Protein AF-A0A7C2WKH1-F1 (afdb_monomer_lite)

Secondary structure (DSSP, 8-state):
---------------------------------------------PPPEEEEEEEPB-SSSTTHHHHHHHHHHHHHHHHTT--TTEEEEEEEEE--SGGGHHHHHHHHT-SEEEEEEE-SS-EEEEEEETT---TTS--SBHHHHHHTT--TTHHHHHHHHHH--GGGGTEEEEEE--B-

Radius of gyration: 34.49 Å; chains: 1; bounding box: 71×35×109 Å

Foldseek 3Di:
DDDDDDDDDDDDDDDDDDDDDDDDDDDPPPPPPPDPPVPVPPPPPQAQAEEEEEDAADPDDPCVQLSVVVLVVLVVLLVVVVDPRYHYHYHDDADPDPVCQQVSCVVVVHQKYWHWYDDPVFIEIEIFGHPQADPVGQGQEPVSCVVVSHGPCVVVSLVSVVVDDSVVSRHPYYDHSHDD

pLDDT: mean 72.89, std 18.84, range [37.28, 93.5]

Structure (mmCIF, N/CA/C/O backbone):
data_AF-A0A7C2WKH1-F1
#
_entry.id   AF-A0A7C2WKH1-F1
#
loop_
_atom_site.group_PDB
_atom_site.id
_atom_site.type_symbol
_atom_site.label_atom_id
_atom_site.label_alt_id
_atom_site.label_comp_id
_atom_site.label_asym_id
_atom_site.label_entity_id
_atom_site.label_seq_id
_atom_site.pdbx_PDB_ins_code
_atom_site.Cartn_x
_atom_site.Cartn_y
_atom_site.Cartn_z
_atom_site.occupancy
_atom_site.B_iso_or_equiv
_atom_site.auth_seq_id
_atom_site.auth_comp_id
_atom_site.auth_asym_id
_atom_site.auth_atom_id
_atom_site.pdbx_PDB_model_num
ATOM 1 N N . MET A 1 1 ? 1.084 22.272 89.811 1.00 37.31 1 MET A N 1
ATOM 2 C CA . MET A 1 1 ? 0.636 22.320 88.398 1.00 37.31 1 MET A CA 1
ATOM 3 C C . MET A 1 1 ? -0.030 20.979 88.106 1.00 37.31 1 MET A C 1
ATOM 5 O O . MET A 1 1 ? 0.621 19.984 88.355 1.00 37.31 1 MET A O 1
ATOM 9 N N . ALA A 1 2 ? -1.292 20.826 87.709 1.00 38.22 2 ALA A N 1
ATOM 10 C CA . ALA A 1 2 ? -2.276 21.753 87.168 1.00 38.22 2 ALA A CA 1
ATOM 11 C C . ALA A 1 2 ? -3.696 21.401 87.667 1.00 38.22 2 ALA A C 1
ATOM 13 O O . ALA A 1 2 ? -4.041 20.239 87.866 1.00 38.22 2 ALA A O 1
ATOM 14 N N . THR A 1 3 ? -4.488 22.451 87.855 1.00 38.38 3 THR A N 1
ATOM 15 C CA . THR A 1 3 ? -5.937 22.488 88.096 1.00 38.38 3 THR A CA 1
ATOM 16 C C . THR A 1 3 ? -6.650 22.585 86.741 1.00 38.38 3 THR A C 1
ATOM 18 O O . THR A 1 3 ? -6.093 23.245 85.876 1.00 38.38 3 THR A O 1
ATOM 21 N N . ILE A 1 4 ? -7.842 21.989 86.572 1.00 42.97 4 ILE A N 1
ATOM 22 C CA . ILE A 1 4 ? -9.008 22.418 85.737 1.00 42.97 4 ILE A CA 1
ATOM 23 C C . ILE A 1 4 ? -10.043 21.271 85.846 1.00 42.97 4 ILE A C 1
ATOM 25 O O . ILE A 1 4 ? -9.795 20.163 85.394 1.00 42.97 4 ILE A O 1
ATOM 29 N N . HIS A 1 5 ? -11.043 21.322 86.727 1.00 38.88 5 HIS A N 1
ATOM 30 C CA . HIS A 1 5 ? -12.332 22.034 86.709 1.00 38.88 5 HIS A CA 1
ATOM 31 C C . HIS A 1 5 ? -13.399 21.496 85.727 1.00 38.88 5 HIS A C 1
ATOM 33 O O . HIS A 1 5 ? -13.335 21.668 84.516 1.00 38.88 5 HIS A O 1
ATOM 39 N N . ARG A 1 6 ? -14.404 20.855 86.348 1.00 40.38 6 ARG A N 1
ATOM 40 C CA . ARG A 1 6 ? -15.733 20.438 85.870 1.00 40.38 6 ARG A CA 1
ATOM 41 C C . ARG A 1 6 ? -16.423 21.456 84.959 1.00 40.38 6 ARG A C 1
ATOM 43 O O . ARG A 1 6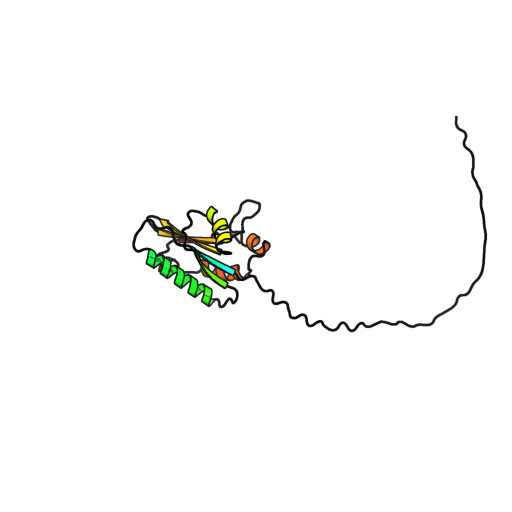 ? -16.530 22.609 85.358 1.00 40.38 6 ARG A O 1
ATOM 50 N N . ILE A 1 7 ? -17.150 20.962 83.951 1.00 45.94 7 ILE A N 1
ATOM 51 C CA . ILE A 1 7 ? -18.495 21.464 83.615 1.00 45.94 7 ILE A CA 1
ATOM 52 C C . ILE A 1 7 ? -19.431 20.273 83.350 1.00 45.94 7 ILE A C 1
ATOM 54 O O . ILE A 1 7 ? -19.124 19.350 82.605 1.00 45.94 7 ILE A O 1
ATOM 58 N N . ARG A 1 8 ? -20.578 20.309 84.029 1.00 37.28 8 ARG A N 1
ATOM 59 C CA . ARG A 1 8 ? -21.717 19.384 84.010 1.00 37.28 8 ARG A CA 1
ATOM 60 C C . ARG A 1 8 ? -22.958 20.267 83.859 1.00 37.28 8 ARG A C 1
ATOM 62 O O . ARG A 1 8 ? -23.000 21.267 84.572 1.00 37.28 8 ARG A O 1
ATOM 69 N N . LYS A 1 9 ? -23.941 19.877 83.033 1.00 39.31 9 LYS A N 1
ATOM 70 C CA . LYS A 1 9 ? -25.414 20.118 83.134 1.00 39.31 9 LYS A CA 1
ATOM 71 C C . LYS A 1 9 ? -26.024 20.131 81.722 1.00 39.31 9 LYS A C 1
ATOM 73 O O . LYS A 1 9 ? -25.560 20.885 80.884 1.00 39.31 9 LYS A O 1
ATOM 78 N N . ASN A 1 10 ? -26.886 19.178 81.358 1.00 37.38 10 ASN A N 1
ATOM 79 C CA . ASN A 1 10 ? -28.288 18.930 81.767 1.00 37.38 10 ASN A CA 1
ATOM 80 C C . ASN A 1 10 ? -29.296 19.791 80.999 1.00 37.38 10 ASN A C 1
ATOM 82 O O . ASN A 1 10 ? -29.205 21.008 81.083 1.00 37.38 10 ASN A O 1
ATOM 86 N N . LEU A 1 11 ? -30.290 19.124 80.394 1.00 37.78 11 LEU A N 1
ATOM 87 C CA . LEU A 1 11 ? -31.753 19.369 80.438 1.00 37.78 11 LEU A CA 1
ATOM 88 C C . LEU A 1 11 ? -32.372 18.471 79.335 1.00 37.78 11 LEU A C 1
ATOM 90 O O . LEU A 1 11 ? -32.087 18.669 78.163 1.00 37.78 11 LEU A O 1
ATOM 94 N N . SER A 1 12 ? -32.960 17.300 79.631 1.00 37.91 12 SER A N 1
ATOM 95 C CA . SER A 1 12 ? -34.385 17.067 79.988 1.00 37.91 12 SER A CA 1
ATOM 96 C C . SER A 1 12 ? -35.351 17.917 79.146 1.00 37.91 12 SER A C 1
ATOM 98 O O . SER A 1 12 ? -35.221 19.132 79.155 1.00 37.91 12 SER A O 1
AT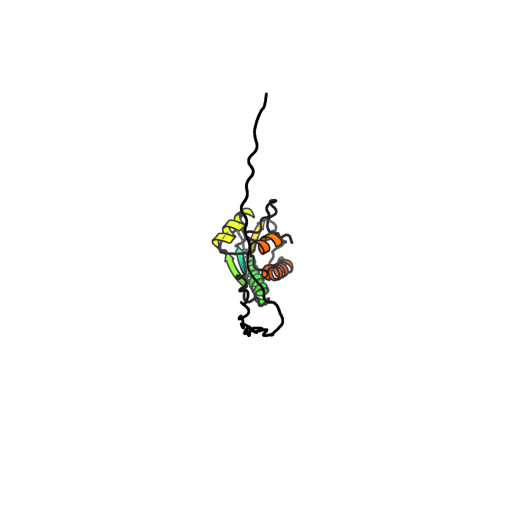OM 100 N N . ALA A 1 13 ? -36.356 17.397 78.442 1.00 43.94 13 ALA A N 1
ATOM 101 C CA . ALA A 1 13 ? -37.426 16.507 78.897 1.00 43.94 13 ALA A CA 1
ATOM 102 C C . ALA A 1 13 ? -38.227 16.036 77.650 1.00 43.94 13 ALA A C 1
ATOM 104 O O . ALA A 1 13 ? -38.396 16.806 76.711 1.00 43.94 13 ALA A O 1
ATOM 105 N N . LEU A 1 14 ? -38.569 14.744 77.520 1.00 38.94 14 LEU A N 1
ATOM 106 C CA . LEU A 1 14 ? -39.929 14.194 77.728 1.00 38.94 14 LEU A CA 1
ATOM 107 C C . LEU A 1 14 ? -41.022 15.050 77.063 1.00 38.94 14 LEU A C 1
ATOM 109 O O . LEU A 1 14 ? -41.348 16.124 77.546 1.00 38.94 14 LEU A O 1
ATOM 113 N N . SER A 1 15 ? -41.730 14.611 76.027 1.00 38.91 15 SER A N 1
ATOM 114 C CA . SER A 1 15 ? -42.745 13.537 76.033 1.00 38.91 15 SER A CA 1
ATOM 115 C C . SER A 1 15 ? -43.785 13.976 74.971 1.00 38.91 15 SER A C 1
ATOM 117 O O . SER A 1 15 ? -44.016 15.170 74.835 1.00 38.91 15 SER A O 1
ATOM 119 N N . ARG A 1 16 ? -44.401 13.142 74.128 1.00 41.47 16 ARG A N 1
ATOM 120 C CA . ARG A 1 16 ? -45.456 12.179 74.466 1.00 41.47 16 ARG A CA 1
ATOM 121 C C . ARG A 1 16 ? -45.916 11.421 73.201 1.00 41.47 16 ARG A C 1
ATOM 123 O O . ARG A 1 16 ? -46.271 12.057 72.22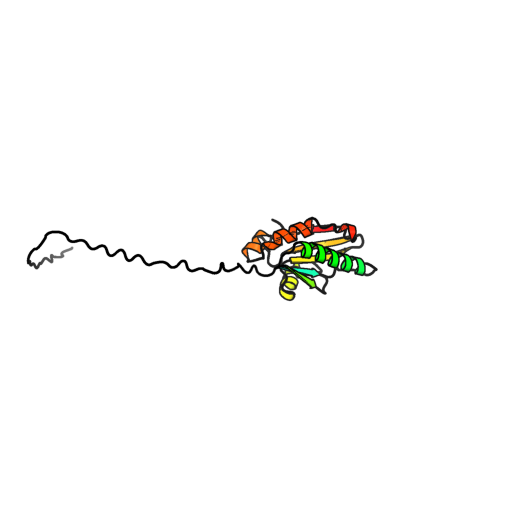1 1.00 41.47 16 ARG A O 1
ATOM 130 N N . VAL A 1 17 ? -46.034 10.094 73.356 1.00 38.56 17 VAL A N 1
ATOM 131 C CA . VAL A 1 17 ? -47.241 9.277 73.063 1.00 38.56 17 VAL A CA 1
ATOM 132 C C . VAL A 1 17 ? -47.450 8.871 71.589 1.00 38.56 17 VAL A C 1
ATOM 134 O O . VAL A 1 17 ? -47.731 9.700 70.739 1.00 38.56 17 VAL A O 1
ATOM 137 N N . ILE A 1 18 ? -47.107 7.617 71.239 1.00 46.66 18 ILE A N 1
ATOM 138 C CA . ILE A 1 18 ? -48.011 6.440 71.076 1.00 46.66 18 ILE A CA 1
ATOM 139 C C . ILE A 1 18 ? -48.998 6.690 69.922 1.00 46.66 18 ILE A C 1
ATOM 141 O O . ILE A 1 18 ? -49.807 7.599 70.008 1.00 46.66 18 ILE A O 1
ATOM 145 N N . ILE A 1 19 ? -48.890 5.980 68.790 1.00 38.66 19 ILE A N 1
ATOM 146 C CA . ILE A 1 19 ? -49.684 4.776 68.467 1.00 38.66 19 ILE A CA 1
ATOM 147 C C . ILE A 1 19 ? -48.922 3.906 67.434 1.00 38.66 19 ILE A C 1
ATOM 149 O O . ILE A 1 19 ? -48.522 4.379 66.374 1.00 38.66 19 ILE A O 1
ATOM 153 N N . ARG A 1 20 ? -48.767 2.609 67.720 1.00 40.34 20 ARG A N 1
ATOM 154 C CA . ARG A 1 20 ? -48.790 1.506 66.727 1.00 40.34 20 ARG A CA 1
ATOM 155 C C . ARG A 1 20 ? -50.162 0.829 66.917 1.00 40.34 20 ARG A C 1
ATOM 157 O O . ARG A 1 20 ? -50.571 0.793 68.080 1.00 40.34 20 ARG A O 1
ATOM 164 N N . PRO A 1 21 ? -50.866 0.287 65.895 1.00 44.69 21 PRO A N 1
ATOM 165 C CA . PRO A 1 21 ? -50.331 -0.775 65.027 1.00 44.69 21 PRO A CA 1
ATOM 166 C C . PRO A 1 21 ? -50.885 -0.866 63.573 1.00 44.69 21 PRO A C 1
ATOM 168 O O . PRO A 1 21 ? -51.909 -0.299 63.230 1.00 44.69 21 PRO A O 1
ATOM 171 N N . GLN A 1 22 ? -50.188 -1.683 62.769 1.00 41.81 22 GLN A N 1
ATOM 172 C CA . GLN A 1 22 ? -50.694 -2.577 61.705 1.00 41.81 22 GLN A CA 1
ATOM 173 C C . GLN A 1 22 ? -51.315 -2.026 60.394 1.00 41.81 22 GLN A C 1
ATOM 175 O O . GLN A 1 22 ? -52.442 -1.558 60.345 1.00 41.81 22 GLN A O 1
ATOM 180 N N . THR A 1 23 ? -50.557 -2.286 59.313 1.00 49.91 23 THR A N 1
ATOM 181 C CA . THR A 1 23 ? -50.963 -2.762 57.967 1.00 49.91 23 THR A CA 1
ATOM 182 C C . THR A 1 23 ? -52.033 -2.006 57.180 1.00 49.91 23 THR A C 1
ATOM 184 O O . THR A 1 23 ? -53.208 -2.101 57.501 1.00 49.91 23 THR A O 1
ATOM 187 N N . LEU A 1 24 ? -51.640 -1.479 56.013 1.00 46.50 24 LEU A N 1
ATOM 188 C CA . LEU A 1 24 ? -52.334 -1.737 54.744 1.00 46.50 24 LEU A CA 1
ATOM 189 C C . LEU A 1 24 ? -51.394 -1.467 53.556 1.00 46.50 24 LEU A C 1
ATOM 191 O O . LEU A 1 24 ? -50.728 -0.437 53.481 1.00 46.50 24 LEU A O 1
ATOM 195 N N . LEU A 1 25 ? -51.315 -2.467 52.677 1.00 44.94 25 LEU A N 1
ATOM 196 C CA . LEU A 1 25 ? -50.648 -2.458 51.379 1.00 44.94 25 LEU A CA 1
ATOM 197 C C . LEU A 1 25 ? -51.097 -1.263 50.530 1.00 44.94 25 LEU A C 1
ATOM 199 O O . LEU A 1 25 ? -52.280 -0.964 50.526 1.00 44.94 25 LEU A O 1
ATOM 203 N N . PHE A 1 26 ? -50.197 -0.715 49.712 1.00 41.88 26 PHE A N 1
ATOM 204 C CA . PHE A 1 26 ? -50.406 -0.583 48.264 1.00 41.88 26 PHE A CA 1
ATOM 205 C C . PHE A 1 26 ? -49.038 -0.378 47.603 1.00 41.88 26 PHE A C 1
ATOM 207 O O . PHE A 1 26 ? -48.467 0.710 47.607 1.00 41.88 26 PHE A O 1
ATOM 214 N N . GLY A 1 27 ? -48.486 -1.470 47.071 1.00 46.50 27 GLY A N 1
ATOM 215 C CA . GLY A 1 27 ? -47.381 -1.404 46.129 1.00 46.50 27 GLY A CA 1
ATOM 216 C C . GLY A 1 27 ? -47.911 -0.855 44.814 1.00 46.50 27 GLY A C 1
ATOM 217 O O . GLY A 1 27 ? -48.641 -1.544 44.109 1.00 46.50 27 GLY A O 1
ATOM 218 N N . VAL A 1 28 ? -47.547 0.379 44.483 1.00 48.16 28 VAL A N 1
ATOM 219 C CA . VAL A 1 28 ? -47.656 0.872 43.111 1.00 48.16 28 VAL A CA 1
ATOM 220 C C . VAL A 1 28 ? -46.307 0.609 42.462 1.00 48.16 28 VAL A C 1
ATOM 222 O O . VAL A 1 28 ? -45.404 1.442 42.477 1.00 48.16 28 VAL A O 1
ATOM 225 N N . LEU A 1 29 ? -46.156 -0.611 41.947 1.00 45.00 29 LEU A N 1
ATOM 226 C CA . LEU A 1 29 ? -45.133 -0.929 40.965 1.00 45.00 29 LEU A CA 1
ATOM 227 C C . LEU A 1 29 ? -45.524 -0.163 39.695 1.00 45.00 29 LEU A C 1
ATOM 229 O O . LEU A 1 29 ? -46.364 -0.614 38.919 1.00 45.00 29 LEU A O 1
ATOM 233 N N . ALA A 1 30 ? -44.983 1.040 39.523 1.00 45.19 30 ALA A N 1
ATOM 234 C CA . ALA A 1 30 ? -45.063 1.737 38.253 1.00 45.19 30 ALA A CA 1
ATOM 235 C C . ALA A 1 30 ? -44.219 0.940 37.252 1.00 45.19 30 ALA A C 1
ATOM 237 O O . ALA A 1 30 ? -43.004 1.101 37.175 1.00 45.19 30 ALA A O 1
ATOM 238 N N . ILE A 1 31 ? -44.864 0.027 36.526 1.00 52.78 31 ILE A N 1
ATOM 239 C CA . ILE A 1 31 ? -44.307 -0.551 35.309 1.00 52.78 31 ILE A CA 1
ATOM 240 C C . ILE A 1 31 ? -44.243 0.609 34.319 1.00 52.78 31 ILE A C 1
ATOM 242 O O . ILE A 1 31 ? -45.221 0.932 33.645 1.00 52.78 31 ILE A O 1
ATOM 246 N N . THR A 1 32 ? -43.101 1.287 34.264 1.00 46.56 32 THR A N 1
ATOM 247 C CA . THR A 1 32 ? -42.748 2.056 33.083 1.00 46.56 32 THR A CA 1
ATOM 248 C C . THR A 1 32 ? -42.647 1.049 31.949 1.00 46.56 32 THR A C 1
ATOM 250 O O . THR A 1 32 ? -41.740 0.221 31.902 1.00 46.56 32 THR A O 1
ATOM 253 N N . PHE A 1 33 ? -43.625 1.082 31.046 1.00 46.22 33 PHE A N 1
ATOM 254 C CA . PHE A 1 33 ? -43.465 0.517 29.717 1.00 46.22 33 PHE A CA 1
ATOM 255 C C . PHE A 1 33 ? -42.271 1.233 29.085 1.00 46.22 33 PHE A C 1
ATOM 257 O O . PHE A 1 33 ? -42.397 2.332 28.550 1.00 46.22 33 PHE A O 1
ATOM 264 N N . ILE A 1 34 ? -41.089 0.630 29.205 1.00 50.75 34 ILE A N 1
ATOM 265 C CA . ILE A 1 34 ? -39.951 0.955 28.361 1.00 50.75 34 ILE A CA 1
ATOM 266 C C . ILE A 1 34 ? -40.411 0.527 26.972 1.00 50.75 34 ILE A C 1
ATOM 268 O O . ILE A 1 34 ? -40.411 -0.660 26.647 1.00 50.75 34 ILE A O 1
ATOM 272 N N . GLN A 1 35 ? -40.895 1.485 26.179 1.00 48.62 35 GLN A N 1
ATOM 273 C CA . GLN A 1 35 ? -40.967 1.289 24.739 1.00 48.62 35 GLN A CA 1
ATOM 274 C C . GLN A 1 35 ? -39.588 0.773 24.323 1.00 48.62 35 GLN A C 1
ATOM 276 O O . GLN A 1 35 ? -38.596 1.402 24.709 1.00 48.62 35 GLN A O 1
ATOM 281 N N . PRO A 1 36 ? -39.479 -0.346 23.585 1.00 43.59 36 PRO A N 1
ATOM 282 C CA . PRO A 1 36 ? -38.229 -0.639 22.925 1.00 43.59 36 PRO A CA 1
ATOM 283 C C . PRO A 1 36 ? -38.026 0.546 21.995 1.00 43.59 36 PRO A C 1
ATOM 285 O O . PRO A 1 36 ? -38.742 0.715 21.009 1.00 43.59 36 PRO A O 1
ATOM 288 N N . SER A 1 37 ? -37.116 1.437 22.372 1.00 42.19 37 SER A N 1
ATOM 289 C CA . SER A 1 37 ? -36.566 2.386 21.439 1.00 42.19 37 SER A CA 1
ATOM 290 C C . SER A 1 37 ? -35.944 1.499 20.381 1.00 42.19 37 SER A C 1
ATOM 292 O O . SER A 1 37 ? -34.894 0.894 20.595 1.00 42.19 37 SER A O 1
ATOM 294 N N . SER A 1 38 ? -36.653 1.356 19.263 1.00 46.59 38 SER A N 1
ATOM 295 C CA . SER A 1 38 ? -36.077 0.975 17.991 1.00 46.59 38 SER A CA 1
ATOM 296 C C . SER A 1 38 ? -35.037 2.044 17.700 1.00 46.59 38 SER A C 1
ATOM 298 O O . SER A 1 38 ? -35.290 3.013 16.988 1.00 46.59 38 SER A O 1
ATOM 300 N N . HIS A 1 39 ? -33.887 1.915 18.360 1.00 46.59 39 HIS A N 1
ATOM 301 C CA . HIS A 1 39 ? -32.658 2.475 17.880 1.00 46.59 39 HIS A CA 1
ATOM 302 C C . HIS A 1 39 ? -32.587 1.919 16.465 1.00 46.59 39 HIS A C 1
ATOM 304 O O . HIS A 1 39 ? -32.559 0.690 16.320 1.00 46.59 39 HIS A O 1
ATOM 310 N N . PRO A 1 40 ? -32.604 2.752 15.409 1.00 44.12 40 PRO A N 1
ATOM 311 C CA . PRO A 1 40 ? -31.911 2.303 14.224 1.00 44.12 40 PRO A CA 1
ATOM 312 C C . PRO A 1 40 ? -30.552 1.874 14.765 1.00 44.12 40 PRO A C 1
ATOM 314 O O . PRO A 1 40 ? -29.918 2.653 15.486 1.00 44.12 40 PRO A O 1
ATOM 317 N N . SER A 1 41 ? -30.175 0.606 14.565 1.00 38.88 41 SER A N 1
ATOM 318 C CA . SER A 1 41 ? -28.780 0.221 14.705 1.00 38.88 41 SER A CA 1
ATOM 319 C C . SER A 1 41 ? -28.036 1.344 14.015 1.00 38.88 41 SER A C 1
ATOM 321 O O . SER A 1 41 ? -28.255 1.563 12.823 1.00 38.88 41 SER A O 1
ATOM 323 N N . ALA A 1 42 ? -27.314 2.162 14.784 1.00 41.78 42 ALA A N 1
ATOM 324 C CA . ALA A 1 42 ? -26.398 3.092 14.181 1.00 41.78 42 ALA A CA 1
ATOM 325 C C . ALA A 1 42 ? -25.500 2.147 13.407 1.00 41.78 42 ALA A C 1
ATOM 327 O O . ALA A 1 42 ? -24.748 1.386 14.019 1.00 41.78 42 ALA A O 1
ATOM 328 N N . SER A 1 43 ? -25.705 2.065 12.089 1.00 42.44 43 SER A N 1
ATOM 329 C CA . SER A 1 43 ? -24.708 1.501 11.213 1.00 42.44 43 SER A CA 1
ATOM 330 C C . SER A 1 43 ? -23.468 2.240 11.649 1.00 42.44 43 SER A C 1
ATOM 332 O O . SER A 1 43 ? -23.413 3.465 11.531 1.00 42.44 43 SER A O 1
ATOM 334 N N . SER A 1 44 ? -22.575 1.518 12.324 1.00 44.41 44 SER A N 1
ATOM 335 C CA . SER A 1 44 ? -21.223 1.962 12.566 1.00 44.41 44 SER A CA 1
ATOM 336 C C . SER A 1 44 ? -20.744 2.325 11.177 1.00 44.41 44 SER A C 1
ATOM 338 O O . SER A 1 44 ? -20.461 1.431 10.385 1.00 44.41 44 SER A O 1
ATOM 340 N N . ALA A 1 45 ? -20.825 3.609 10.830 1.00 55.00 45 ALA A N 1
ATOM 341 C CA . ALA A 1 45 ? -20.326 4.119 9.579 1.00 55.00 45 ALA A CA 1
ATOM 342 C C . ALA A 1 45 ? -18.822 4.027 9.757 1.00 55.00 45 ALA A C 1
ATOM 344 O O . ALA A 1 45 ? -18.185 4.936 10.285 1.00 55.00 45 ALA A O 1
ATOM 345 N N . THR A 1 46 ? -18.297 2.838 9.477 1.00 63.22 46 THR A N 1
ATOM 346 C CA . THR A 1 46 ? -16.877 2.568 9.443 1.00 63.22 46 THR A CA 1
ATOM 347 C C . THR A 1 46 ? -16.308 3.627 8.514 1.00 63.22 46 THR A C 1
ATOM 349 O O . THR A 1 46 ? -16.784 3.755 7.384 1.00 63.22 46 THR A O 1
ATOM 352 N N . SER A 1 47 ? -15.396 4.463 9.020 1.00 71.88 47 SER A N 1
ATOM 353 C CA . SER A 1 47 ? -14.785 5.514 8.203 1.00 71.88 47 SER A CA 1
ATOM 354 C C . SER A 1 47 ? -14.284 4.883 6.906 1.00 71.88 47 SER A C 1
ATOM 356 O O . SER A 1 47 ? -13.667 3.821 6.998 1.00 71.88 47 SER A O 1
ATOM 358 N N . PRO A 1 48 ? -14.549 5.461 5.722 1.00 85.31 48 PRO A N 1
ATOM 359 C CA . PRO A 1 48 ? -14.106 4.856 4.475 1.00 85.31 48 PRO A CA 1
ATOM 360 C C . PRO A 1 48 ? -12.591 4.640 4.522 1.00 85.31 48 PRO A C 1
ATOM 362 O O . PRO A 1 48 ? -11.855 5.551 4.890 1.00 85.31 48 PRO A O 1
ATOM 365 N N . LEU A 1 49 ? -12.151 3.424 4.201 1.00 90.56 49 LEU A N 1
ATOM 366 C CA . LEU A 1 49 ? -10.747 3.083 4.044 1.00 90.56 49 LEU A CA 1
ATOM 367 C C . LEU A 1 49 ? -10.255 3.696 2.735 1.00 90.56 49 LEU A C 1
ATOM 369 O O . LEU A 1 49 ? -10.776 3.383 1.660 1.00 90.56 49 LEU A O 1
ATOM 373 N N . VAL A 1 50 ? -9.240 4.546 2.811 1.00 93.50 50 VAL A N 1
ATOM 374 C CA . VAL A 1 50 ? -8.652 5.177 1.629 1.00 93.50 50 VAL A CA 1
ATOM 375 C C . VAL A 1 50 ? -7.254 4.612 1.391 1.00 93.50 50 VAL A C 1
ATOM 377 O O . VAL A 1 50 ? -6.359 4.725 2.229 1.00 93.50 50 VAL A O 1
ATOM 380 N N . ILE A 1 51 ? -7.056 4.002 0.227 1.00 92.25 51 ILE A N 1
ATOM 381 C CA . ILE A 1 51 ? -5.796 3.383 -0.184 1.00 92.25 51 ILE A CA 1
ATOM 382 C C . ILE A 1 51 ? -5.139 4.287 -1.217 1.00 92.25 51 ILE A C 1
ATOM 384 O O . ILE A 1 51 ? -5.674 4.515 -2.300 1.00 92.25 51 ILE A O 1
ATOM 388 N N . GLY A 1 52 ? -3.963 4.799 -0.888 1.00 92.00 52 GLY A N 1
ATOM 389 C CA . GLY A 1 52 ? -3.143 5.571 -1.803 1.00 92.00 52 GLY A CA 1
ATOM 390 C C . GLY A 1 52 ? -2.143 4.688 -2.530 1.00 92.00 52 GLY A C 1
ATOM 391 O O . GLY A 1 52 ? -1.350 4.009 -1.884 1.00 92.00 52 GLY A O 1
ATOM 392 N N . ILE A 1 53 ? -2.124 4.740 -3.860 1.00 90.19 53 ILE A N 1
ATOM 393 C CA . ILE A 1 53 ? -1.079 4.107 -4.672 1.00 90.19 53 ILE A CA 1
ATOM 394 C C . ILE A 1 53 ? -0.210 5.207 -5.273 1.00 90.19 53 ILE A C 1
ATOM 396 O O . ILE A 1 53 ? -0.692 6.026 -6.050 1.00 90.19 53 ILE A O 1
ATOM 400 N N . ALA A 1 54 ? 1.057 5.252 -4.878 1.00 88.38 54 ALA A N 1
ATOM 401 C CA . ALA A 1 54 ? 2.014 6.267 -5.289 1.00 88.38 54 ALA A CA 1
ATOM 402 C C . ALA A 1 54 ? 2.815 5.882 -6.527 1.00 88.38 54 ALA A C 1
ATOM 404 O O . ALA A 1 54 ? 3.089 4.704 -6.767 1.00 88.38 54 ALA A O 1
ATOM 405 N N . ILE A 1 55 ? 3.251 6.905 -7.269 1.00 84.94 55 ILE A N 1
ATOM 406 C CA . ILE A 1 55 ? 4.151 6.730 -8.409 1.00 84.94 55 ILE A CA 1
ATOM 407 C C . ILE A 1 55 ? 5.443 6.058 -7.947 1.00 84.94 55 ILE A C 1
ATOM 409 O O . ILE A 1 55 ? 6.053 6.452 -6.950 1.00 84.94 55 ILE A O 1
ATOM 413 N N . TRP A 1 56 ? 5.905 5.060 -8.694 1.00 82.12 56 TRP A N 1
ATOM 414 C CA . TRP A 1 56 ? 7.171 4.421 -8.384 1.00 82.12 56 TRP A CA 1
ATOM 415 C C . TRP A 1 56 ? 8.332 5.273 -8.852 1.00 82.12 56 TRP A C 1
ATOM 417 O O . TRP A 1 56 ? 8.371 5.777 -9.974 1.00 82.12 56 TRP A O 1
ATOM 427 N N . ARG A 1 57 ? 9.320 5.438 -7.973 1.00 74.88 57 ARG A N 1
ATOM 428 C CA . ARG A 1 57 ? 10.532 6.168 -8.330 1.00 74.88 57 ARG A CA 1
ATOM 429 C C . ARG A 1 57 ? 11.232 5.444 -9.480 1.00 74.88 57 ARG A C 1
ATOM 431 O O . ARG A 1 57 ? 11.557 4.268 -9.349 1.00 74.88 57 ARG A O 1
ATOM 438 N N . HIS A 1 58 ? 11.541 6.164 -10.553 1.00 70.44 58 HIS A N 1
ATOM 439 C CA . HIS A 1 58 ? 12.211 5.608 -11.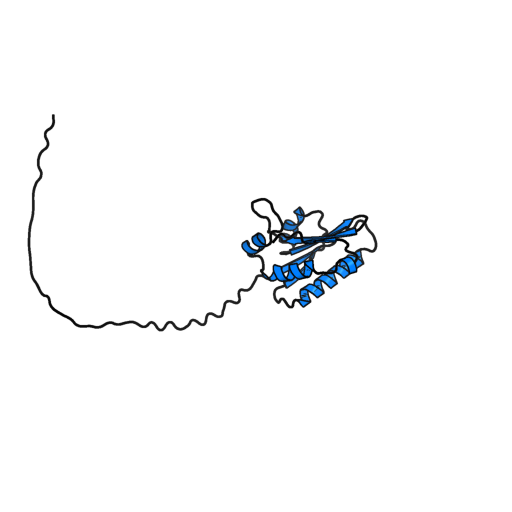720 1.00 70.44 58 HIS A CA 1
ATOM 440 C C . HIS A 1 58 ? 13.390 6.484 -12.171 1.00 70.44 58 HIS A C 1
ATOM 442 O O . HIS A 1 58 ? 13.270 7.705 -12.223 1.00 70.44 58 HIS A O 1
ATOM 448 N N . ASP A 1 59 ? 14.507 5.851 -12.544 1.00 57.88 59 ASP A N 1
ATOM 449 C CA . ASP A 1 59 ? 15.666 6.498 -13.175 1.00 57.88 59 ASP A CA 1
ATOM 450 C C . ASP A 1 59 ? 15.607 6.530 -14.743 1.00 57.88 59 ASP A C 1
ATOM 452 O O . ASP A 1 59 ? 16.608 6.855 -15.379 1.00 57.88 59 ASP A O 1
ATOM 456 N N . GLY A 1 60 ? 14.448 6.250 -15.379 1.00 57.16 60 GLY A N 1
ATOM 457 C CA . GLY A 1 60 ? 14.152 6.394 -16.833 1.00 57.16 60 GLY A CA 1
ATOM 458 C C . GLY A 1 60 ? 14.028 5.086 -17.659 1.00 57.16 60 GLY A C 1
ATOM 459 O O . GLY A 1 60 ? 14.780 4.146 -17.420 1.00 57.16 60 GLY A O 1
ATOM 460 N N . GLY A 1 61 ? 13.092 5.000 -18.628 1.00 60.34 61 GLY A N 1
ATOM 461 C CA . GLY A 1 61 ? 12.824 3.780 -19.431 1.00 60.34 61 GLY A CA 1
ATOM 462 C C . GLY A 1 61 ? 11.328 3.415 -19.607 1.00 60.34 61 GLY A C 1
ATOM 463 O O . GLY A 1 61 ? 10.465 4.205 -19.230 1.00 60.34 61 GLY A O 1
ATOM 464 N N . PRO A 1 62 ? 10.994 2.230 -20.174 1.00 62.78 62 PRO A N 1
ATOM 465 C CA . PRO A 1 62 ? 9.618 1.784 -20.486 1.00 62.78 62 PRO A CA 1
ATOM 466 C C . PRO A 1 62 ? 8.782 1.344 -19.261 1.00 62.78 62 PRO A C 1
ATOM 468 O O . PRO A 1 62 ? 7.763 0.679 -19.400 1.00 62.78 62 PRO A O 1
ATOM 471 N N . ILE A 1 63 ? 9.203 1.687 -18.042 1.00 69.81 63 ILE A N 1
ATOM 472 C CA . ILE A 1 63 ? 8.625 1.176 -16.781 1.00 69.81 63 ILE A CA 1
ATOM 473 C C . ILE A 1 63 ? 7.348 1.931 -16.365 1.00 69.81 63 ILE A C 1
ATOM 475 O O . ILE A 1 63 ? 6.667 1.527 -15.426 1.00 69.81 63 ILE A O 1
ATOM 479 N N . ILE A 1 64 ? 6.965 2.979 -17.102 1.00 70.19 64 ILE A N 1
ATOM 480 C CA . ILE A 1 64 ? 5.675 3.664 -16.918 1.00 70.19 64 ILE A CA 1
ATOM 481 C C . ILE A 1 64 ? 4.509 2.681 -17.120 1.00 70.19 64 ILE A C 1
ATOM 483 O O . ILE A 1 64 ? 3.578 2.676 -16.317 1.00 70.19 64 ILE A O 1
ATOM 487 N N . ASP A 1 65 ? 4.604 1.789 -18.111 1.00 75.56 65 ASP A N 1
ATOM 488 C CA . ASP A 1 65 ? 3.556 0.799 -18.392 1.00 75.56 65 ASP A CA 1
ATOM 489 C C . ASP A 1 65 ? 3.437 -0.240 -17.266 1.00 75.56 65 ASP A C 1
ATOM 491 O O . ASP A 1 65 ? 2.340 -0.661 -16.917 1.00 75.56 65 ASP A O 1
ATOM 495 N N . VAL A 1 66 ? 4.558 -0.621 -16.642 1.00 78.25 66 VAL A N 1
ATOM 496 C CA . VAL A 1 66 ? 4.586 -1.538 -15.487 1.00 78.25 66 VAL A CA 1
ATOM 497 C C . VAL A 1 66 ? 3.838 -0.938 -14.296 1.00 78.25 66 VAL A C 1
ATOM 499 O O . VAL A 1 66 ? 3.055 -1.626 -13.640 1.00 78.25 66 VAL A O 1
ATOM 502 N N . GLN A 1 67 ? 4.037 0.355 -14.036 1.00 77.62 67 GLN A N 1
ATOM 503 C CA . GLN A 1 67 ? 3.351 1.047 -12.950 1.00 77.62 67 GLN A CA 1
ATOM 504 C C . GLN A 1 67 ? 1.848 1.152 -13.194 1.00 77.62 67 GLN A C 1
ATOM 506 O O . GLN A 1 67 ? 1.067 0.828 -12.302 1.00 77.62 67 GLN A O 1
ATOM 511 N N . GLU A 1 68 ? 1.448 1.586 -14.388 1.00 83.06 68 GLU A N 1
ATOM 512 C CA . GLU A 1 68 ? 0.032 1.740 -14.714 1.00 83.06 68 GLU A CA 1
ATOM 513 C C . GLU A 1 68 ? -0.687 0.385 -14.701 1.00 83.06 68 GLU A C 1
ATOM 515 O O . GLU A 1 68 ? -1.745 0.258 -14.090 1.00 83.06 68 GLU A O 1
ATOM 520 N N . ASN A 1 69 ? -0.081 -0.661 -15.272 1.00 85.56 69 ASN A N 1
ATOM 521 C CA . ASN A 1 69 ? -0.655 -2.007 -15.255 1.00 85.56 69 ASN A CA 1
ATOM 522 C C . ASN A 1 69 ? -0.829 -2.539 -13.829 1.00 85.56 69 ASN A C 1
ATOM 524 O O . ASN A 1 69 ? -1.887 -3.076 -13.499 1.00 85.56 69 ASN A O 1
ATOM 528 N N . THR A 1 70 ? 0.177 -2.347 -12.969 1.00 83.69 70 THR A N 1
ATOM 529 C CA . THR A 1 70 ? 0.075 -2.799 -11.577 1.00 83.69 70 THR A CA 1
ATOM 530 C C . THR A 1 70 ? -0.972 -2.000 -10.810 1.00 83.69 70 THR A C 1
ATOM 532 O O . THR A 1 70 ? -1.728 -2.575 -10.033 1.00 83.69 70 THR A O 1
ATOM 535 N N . TYR A 1 71 ? -1.051 -0.684 -11.038 1.00 86.81 71 TYR A N 1
ATOM 536 C CA . TYR A 1 71 ? -2.086 0.161 -10.448 1.00 86.81 71 TYR A CA 1
ATOM 537 C C . TYR A 1 71 ? -3.486 -0.337 -10.822 1.00 86.81 71 TYR A C 1
ATOM 539 O O . TYR A 1 71 ? -4.302 -0.555 -9.928 1.00 86.81 71 TYR A O 1
ATOM 547 N N . GLN A 1 72 ? -3.751 -0.566 -12.112 1.00 89.19 72 GLN A N 1
ATOM 548 C CA . GLN A 1 72 ? -5.062 -1.028 -12.576 1.00 89.19 72 GLN A CA 1
ATOM 549 C C . GLN A 1 72 ? -5.405 -2.413 -12.019 1.00 89.19 72 GLN A C 1
ATOM 551 O O . GLN A 1 72 ? -6.499 -2.605 -11.501 1.00 89.19 72 GLN A O 1
ATOM 556 N N . ARG A 1 73 ? -4.460 -3.361 -12.020 1.00 89.56 73 ARG A N 1
ATOM 557 C CA . ARG A 1 73 ? -4.700 -4.698 -11.456 1.00 89.56 73 ARG A CA 1
ATOM 558 C C . ARG A 1 73 ? -4.938 -4.678 -9.950 1.00 89.56 73 ARG A C 1
ATOM 560 O O . ARG A 1 73 ? -5.841 -5.357 -9.475 1.00 89.56 73 ARG A O 1
ATOM 567 N N . LEU A 1 74 ? -4.152 -3.909 -9.192 1.00 87.56 74 LEU A N 1
ATOM 568 C CA . LEU A 1 74 ? -4.371 -3.747 -7.751 1.00 87.56 74 LEU A CA 1
ATOM 569 C C . LEU A 1 74 ? -5.734 -3.123 -7.474 1.00 87.56 74 LEU A C 1
ATOM 571 O O . LEU A 1 74 ? -6.437 -3.554 -6.562 1.00 87.56 74 LEU A O 1
ATOM 575 N N . LYS A 1 75 ? -6.103 -2.117 -8.268 1.00 89.31 75 LYS A N 1
ATOM 576 C CA . LYS A 1 75 ? -7.408 -1.480 -8.183 1.00 89.31 75 LYS A CA 1
ATOM 577 C C . LYS A 1 75 ? -8.525 -2.499 -8.405 1.00 89.31 75 LYS A C 1
ATOM 579 O O . LYS A 1 75 ? -9.391 -2.615 -7.543 1.00 89.31 75 LYS A O 1
ATOM 584 N N . ASP A 1 76 ? -8.452 -3.274 -9.482 1.00 90.31 76 ASP A N 1
ATOM 585 C CA . ASP A 1 76 ? -9.453 -4.287 -9.816 1.00 90.31 76 ASP A CA 1
ATOM 586 C C . ASP A 1 76 ? -9.582 -5.358 -8.718 1.00 90.31 76 ASP A C 1
ATOM 588 O O . ASP A 1 76 ? -10.692 -5.686 -8.306 1.00 90.31 76 ASP A O 1
ATOM 592 N N . GLU A 1 77 ? -8.468 -5.884 -8.200 1.00 88.75 77 GLU A N 1
ATOM 593 C CA . GLU A 1 77 ? -8.454 -6.911 -7.140 1.00 88.75 77 GLU A CA 1
ATOM 594 C C . GLU A 1 77 ? -9.065 -6.405 -5.823 1.00 88.75 77 GLU A C 1
ATOM 596 O O . GLU A 1 77 ? -9.810 -7.116 -5.145 1.00 88.75 77 GLU A O 1
ATOM 601 N N . ILE A 1 78 ? -8.784 -5.154 -5.453 1.00 87.06 78 ILE A N 1
ATOM 602 C CA . ILE A 1 78 ? -9.334 -4.550 -4.236 1.00 87.06 78 ILE A CA 1
ATOM 603 C C . ILE A 1 78 ? -10.818 -4.209 -4.424 1.00 87.06 78 ILE A C 1
ATOM 605 O O . ILE A 1 78 ? -11.613 -4.447 -3.515 1.00 87.06 78 ILE A O 1
ATOM 609 N N . GLU A 1 79 ? -11.218 -3.691 -5.588 1.00 87.69 79 GLU A N 1
ATOM 610 C CA . GLU A 1 79 ? -12.624 -3.405 -5.906 1.00 87.69 79 GLU A CA 1
ATOM 611 C C . GLU A 1 79 ? -13.470 -4.691 -5.949 1.00 87.69 79 GLU A C 1
ATOM 613 O O . GLU A 1 79 ? -14.614 -4.699 -5.486 1.00 87.69 79 GLU A O 1
ATOM 618 N N . GLN A 1 80 ? -12.896 -5.814 -6.399 1.00 88.19 80 GLN A N 1
ATOM 619 C CA . GLN A 1 80 ? -13.545 -7.132 -6.390 1.00 88.19 80 GLN A CA 1
ATOM 620 C C . GLN A 1 80 ? -13.879 -7.660 -4.987 1.00 88.19 80 GLN A C 1
ATOM 622 O O . GLN A 1 80 ? -14.744 -8.531 -4.861 1.00 88.19 80 GLN A O 1
ATOM 627 N N . LEU A 1 81 ? -13.276 -7.119 -3.920 1.00 83.75 81 LEU A N 1
ATOM 628 C CA . LEU A 1 81 ? -13.678 -7.449 -2.549 1.00 83.75 81 LEU A CA 1
ATOM 629 C C . LEU A 1 81 ? -15.107 -6.992 -2.219 1.00 83.75 81 LEU A C 1
ATOM 631 O O . LEU A 1 81 ? -15.674 -7.469 -1.233 1.00 83.75 81 LEU A O 1
ATOM 635 N N . GLY A 1 82 ? -15.680 -6.070 -3.006 1.00 81.00 82 GLY A N 1
ATOM 636 C CA . GLY A 1 82 ? -17.039 -5.565 -2.803 1.00 81.00 82 GLY A CA 1
ATOM 637 C C . GLY A 1 82 ? -17.214 -4.858 -1.459 1.00 81.00 82 GLY A C 1
ATOM 638 O O . GLY A 1 82 ? -18.260 -4.976 -0.825 1.00 81.00 82 GLY A O 1
ATOM 639 N N . LEU A 1 83 ? -16.165 -4.186 -0.977 1.00 82.06 83 LEU A N 1
ATOM 640 C CA . LEU A 1 83 ? -16.205 -3.437 0.274 1.00 82.06 83 LEU A CA 1
ATOM 641 C C . LEU A 1 83 ? -16.734 -2.027 -0.007 1.00 82.06 83 LEU A C 1
ATOM 643 O O . LEU A 1 83 ? -16.011 -1.188 -0.539 1.00 82.06 83 LEU A O 1
ATOM 647 N N . ASP A 1 84 ? -17.978 -1.757 0.395 1.00 75.69 84 ASP A N 1
ATOM 648 C CA . ASP A 1 84 ? -18.683 -0.480 0.163 1.00 75.69 84 ASP A CA 1
ATOM 649 C C . ASP A 1 84 ? -17.952 0.760 0.723 1.00 75.69 84 ASP A C 1
ATOM 651 O O . ASP A 1 84 ? -18.269 1.895 0.368 1.00 75.69 84 ASP A O 1
ATOM 655 N N . GLY A 1 85 ? -16.983 0.556 1.620 1.00 80.50 85 GLY A N 1
ATOM 656 C CA . GLY A 1 85 ? -16.213 1.605 2.281 1.00 80.50 85 GLY A CA 1
ATOM 657 C C . GLY A 1 85 ? -14.776 1.764 1.790 1.00 80.50 85 GLY A C 1
ATOM 658 O O . GLY A 1 85 ? -14.031 2.475 2.450 1.00 80.50 85 GLY A O 1
ATOM 659 N N . VAL A 1 86 ? -14.347 1.112 0.704 1.00 87.81 86 VAL A N 1
ATOM 660 C CA . VAL A 1 86 ? -12.959 1.215 0.215 1.00 87.81 86 VAL A CA 1
ATOM 661 C C . VAL A 1 86 ? -12.876 2.149 -0.985 1.00 87.81 86 VAL A C 1
ATOM 663 O O . VAL A 1 86 ? -13.628 2.019 -1.945 1.00 87.81 86 VAL A O 1
ATOM 666 N N . SER A 1 87 ? -11.930 3.084 -0.947 1.00 90.62 87 SER A N 1
ATOM 667 C CA . SER A 1 87 ? -11.609 3.960 -2.073 1.00 90.62 87 SER A CA 1
ATOM 668 C C . SER A 1 87 ? -10.120 3.910 -2.381 1.00 90.62 87 SER A C 1
ATOM 670 O O . SER A 1 87 ? -9.290 3.807 -1.478 1.00 90.62 87 SER A O 1
ATOM 672 N N . ILE A 1 88 ? -9.780 3.974 -3.666 1.00 90.06 88 ILE A N 1
ATOM 673 C CA . ILE A 1 88 ? -8.399 3.903 -4.140 1.00 90.06 88 ILE A CA 1
ATOM 674 C C . ILE A 1 88 ? -8.076 5.211 -4.845 1.00 90.06 88 ILE A C 1
ATOM 676 O O . ILE A 1 88 ? -8.783 5.623 -5.766 1.00 90.06 88 ILE A O 1
ATOM 680 N N . VAL A 1 89 ? -7.004 5.869 -4.417 1.00 91.25 89 VAL A N 1
ATOM 681 C CA . VAL A 1 89 ? -6.547 7.140 -4.980 1.00 91.25 89 VAL A CA 1
ATOM 682 C C . VAL A 1 89 ? -5.144 6.993 -5.550 1.00 91.25 89 VAL A C 1
ATOM 684 O O . VAL A 1 89 ? -4.274 6.341 -4.973 1.00 91.25 89 VAL A O 1
ATOM 687 N N . HIS A 1 90 ? -4.917 7.614 -6.703 1.00 89.12 90 HIS A N 1
ATOM 688 C CA . HIS A 1 90 ? -3.596 7.676 -7.312 1.00 89.12 90 HIS A CA 1
ATOM 689 C C . HIS A 1 90 ? -2.836 8.888 -6.753 1.00 89.12 90 HIS A C 1
ATOM 691 O O . HIS A 1 90 ? -3.298 10.024 -6.865 1.00 89.12 90 HIS A O 1
ATOM 697 N N . ILE A 1 91 ? -1.681 8.648 -6.134 1.00 89.69 91 ILE A N 1
ATOM 698 C CA . ILE A 1 91 ? -0.806 9.679 -5.572 1.00 89.69 91 ILE A CA 1
ATOM 699 C C . ILE A 1 91 ? 0.239 10.045 -6.638 1.00 89.69 91 ILE A C 1
ATOM 701 O O . ILE A 1 91 ? 1.117 9.228 -6.921 1.00 89.69 91 ILE A O 1
ATOM 705 N N . PRO A 1 92 ? 0.213 11.266 -7.211 1.00 85.38 92 PRO A N 1
ATOM 706 C CA . PRO A 1 92 ? 1.058 11.659 -8.343 1.00 85.38 92 PRO A CA 1
ATOM 707 C C . PRO A 1 92 ? 2.506 12.001 -7.939 1.00 85.38 92 PRO A C 1
ATOM 709 O O . PRO A 1 92 ? 3.168 12.814 -8.582 1.00 85.38 92 PRO A O 1
ATOM 712 N N . GLU A 1 93 ? 3.002 11.424 -6.846 1.00 85.12 93 GLU A N 1
ATOM 713 C CA . GLU A 1 93 ? 4.306 11.720 -6.252 1.00 85.12 93 GLU A CA 1
ATOM 714 C C . GLU A 1 93 ? 5.029 10.423 -5.905 1.00 85.12 93 GLU A C 1
ATOM 716 O O . GLU A 1 93 ? 4.426 9.493 -5.379 1.00 85.12 93 GLU A O 1
ATOM 721 N N . SER A 1 94 ? 6.335 10.371 -6.177 1.00 84.12 94 SER A N 1
ATOM 722 C CA . SER A 1 94 ? 7.170 9.236 -5.787 1.00 84.12 94 SER A CA 1
ATOM 723 C C . SER A 1 94 ? 7.744 9.426 -4.390 1.00 84.12 94 SER A C 1
ATOM 725 O O . SER A 1 94 ? 8.397 10.442 -4.126 1.00 84.12 94 SER A O 1
ATOM 727 N N . LEU A 1 95 ? 7.589 8.424 -3.530 1.00 83.88 95 LEU A N 1
ATOM 728 C CA . LEU A 1 95 ? 8.158 8.445 -2.186 1.00 83.88 95 LEU A CA 1
ATOM 729 C C . LEU A 1 95 ? 9.634 8.048 -2.220 1.00 83.88 95 LEU A C 1
ATOM 731 O O . LEU A 1 95 ? 10.043 7.132 -2.937 1.00 83.88 95 LEU A O 1
ATOM 735 N N . ARG A 1 96 ? 10.458 8.757 -1.442 1.00 77.38 96 ARG A N 1
ATOM 736 C CA . ARG A 1 96 ? 11.902 8.484 -1.385 1.00 77.38 96 ARG A CA 1
ATOM 737 C C . ARG A 1 96 ? 12.239 7.461 -0.317 1.00 77.38 96 ARG A C 1
ATOM 739 O O . ARG A 1 96 ? 13.229 6.746 -0.458 1.00 77.38 96 ARG A O 1
ATOM 746 N N . ASN A 1 97 ? 11.475 7.448 0.767 1.00 79.25 97 ASN A N 1
ATOM 747 C CA . ASN A 1 97 ? 11.685 6.577 1.908 1.00 79.25 97 ASN A CA 1
ATOM 748 C C . ASN A 1 97 ? 10.410 6.492 2.767 1.00 79.25 97 ASN A C 1
ATOM 750 O O . ASN A 1 97 ? 9.455 7.241 2.580 1.00 79.25 97 ASN A O 1
ATOM 754 N N . ALA A 1 98 ? 10.449 5.597 3.752 1.00 74.50 98 ALA A N 1
ATOM 755 C CA . ALA A 1 98 ? 9.366 5.343 4.695 1.00 74.50 98 ALA A CA 1
ATOM 756 C C . ALA A 1 98 ? 8.947 6.548 5.558 1.00 74.50 98 ALA A C 1
ATOM 758 O O . ALA A 1 98 ? 7.833 6.560 6.070 1.00 74.50 98 ALA A O 1
ATOM 759 N N . PHE A 1 99 ? 9.821 7.538 5.766 1.00 74.81 99 PHE A N 1
ATOM 760 C CA . PHE A 1 99 ? 9.506 8.697 6.610 1.00 74.81 99 PHE A CA 1
ATOM 761 C C . PHE A 1 99 ? 8.515 9.653 5.937 1.00 74.81 99 PHE A C 1
ATOM 763 O O . PHE A 1 99 ? 7.823 10.394 6.630 1.00 74.81 99 PHE A O 1
ATOM 770 N N . ASP A 1 100 ? 8.401 9.604 4.607 1.00 83.75 100 ASP A N 1
ATOM 771 C CA . ASP A 1 100 ? 7.474 10.452 3.853 1.00 83.75 100 ASP A CA 1
ATOM 772 C C . ASP A 1 100 ? 6.010 9.967 3.968 1.00 83.75 100 ASP A C 1
ATOM 774 O O . ASP A 1 100 ? 5.088 10.698 3.607 1.00 83.75 100 ASP A O 1
ATOM 778 N N . ILE A 1 101 ? 5.773 8.759 4.501 1.00 86.75 101 ILE A N 1
ATOM 779 C CA . ILE A 1 101 ? 4.452 8.108 4.538 1.00 86.75 101 ILE A CA 1
ATOM 780 C C . ILE A 1 101 ? 3.425 8.914 5.329 1.00 86.75 101 ILE A C 1
ATOM 782 O O . ILE A 1 101 ? 2.311 9.091 4.852 1.00 86.75 101 ILE A O 1
ATOM 786 N N . GLU A 1 102 ? 3.785 9.457 6.491 1.00 84.31 102 GLU A N 1
ATOM 787 C CA . GLU A 1 102 ? 2.844 10.227 7.322 1.00 84.31 102 GLU A CA 1
ATOM 788 C C . GLU A 1 102 ? 2.452 11.562 6.669 1.00 84.31 102 GLU A C 1
ATOM 790 O O . GLU A 1 102 ? 1.309 12.021 6.763 1.00 84.31 102 GLU A O 1
ATOM 795 N N . ILE A 1 103 ? 3.399 12.176 5.951 1.00 87.81 103 ILE A N 1
ATOM 796 C CA . ILE A 1 103 ? 3.170 13.414 5.199 1.00 87.81 103 ILE A CA 1
ATOM 797 C C . ILE A 1 103 ? 2.208 13.135 4.042 1.00 87.81 103 ILE A C 1
ATOM 799 O O . ILE A 1 103 ? 1.248 13.878 3.845 1.00 87.81 103 ILE A O 1
ATOM 803 N N . ILE A 1 104 ? 2.444 12.051 3.301 1.00 88.50 104 ILE A N 1
ATOM 804 C CA . ILE A 1 104 ? 1.587 11.609 2.197 1.00 88.50 104 ILE A CA 1
ATOM 805 C C . ILE A 1 104 ? 0.200 11.211 2.707 1.00 88.50 104 ILE A C 1
ATOM 807 O O . ILE A 1 104 ? -0.800 11.671 2.159 1.00 88.50 104 ILE A O 1
ATOM 811 N N . GLY A 1 105 ? 0.144 10.445 3.795 1.00 88.94 105 GLY A N 1
ATOM 812 C CA . GLY A 1 105 ? -1.074 10.062 4.500 1.00 88.94 105 GLY A CA 1
ATOM 813 C C . GLY A 1 105 ? -1.957 11.259 4.818 1.00 88.94 105 GLY A C 1
ATOM 814 O O . GLY A 1 105 ? -3.117 11.312 4.419 1.00 88.94 105 GLY A O 1
ATOM 815 N N . SER A 1 106 ? -1.365 12.282 5.437 1.00 88.81 106 SER A N 1
ATOM 816 C CA . SER A 1 106 ? -2.064 13.524 5.781 1.00 88.81 106 SER A CA 1
ATOM 817 C C . SER A 1 106 ? -2.477 14.335 4.548 1.00 88.81 106 SER A C 1
ATOM 819 O O . SER A 1 106 ? -3.566 14.900 4.507 1.00 88.81 106 SER A O 1
ATOM 821 N N . LYS A 1 107 ? -1.609 14.413 3.533 1.00 91.31 107 LYS A N 1
ATOM 822 C CA . LYS A 1 107 ? -1.828 15.228 2.330 1.00 91.31 107 LYS A CA 1
ATOM 823 C C . LYS A 1 107 ? -2.936 14.682 1.434 1.00 91.31 107 LYS A C 1
ATOM 825 O O . LYS A 1 107 ? -3.701 15.464 0.876 1.00 91.31 107 LYS A O 1
ATOM 830 N N . PHE A 1 108 ? -2.996 13.364 1.279 1.00 90.44 108 PHE A N 1
ATOM 831 C CA . PHE A 1 108 ? -3.957 12.689 0.406 1.00 90.44 108 PHE A CA 1
ATOM 832 C C . PHE A 1 108 ? -5.120 12.057 1.175 1.00 90.44 108 PHE A C 1
ATOM 834 O O . PHE A 1 108 ? -6.003 11.478 0.550 1.00 90.44 108 PHE A O 1
ATOM 841 N N . ASN A 1 109 ? -5.139 12.205 2.505 1.00 91.62 109 ASN A N 1
ATOM 842 C CA . ASN A 1 109 ? -6.122 11.605 3.403 1.00 91.62 109 ASN A CA 1
ATOM 843 C C . ASN A 1 109 ? -6.257 10.093 3.164 1.00 91.62 109 ASN A C 1
ATOM 845 O O . ASN A 1 109 ? -7.347 9.593 2.892 1.00 91.62 109 ASN A O 1
ATOM 849 N N . VAL A 1 110 ? -5.117 9.397 3.201 1.00 92.81 110 VAL A N 1
ATOM 850 C CA . VAL A 1 110 ? -5.027 7.948 2.985 1.00 92.81 110 VAL A CA 1
ATOM 851 C C . VAL A 1 110 ? -4.629 7.224 4.263 1.00 92.81 110 VAL A C 1
ATOM 853 O O . VAL A 1 110 ? -3.843 7.734 5.059 1.00 92.81 110 VAL A O 1
ATOM 856 N N . ASP A 1 111 ? -5.155 6.018 4.429 1.00 92.56 111 ASP A N 1
ATOM 857 C CA . ASP A 1 111 ? -4.907 5.136 5.570 1.00 92.56 111 ASP A CA 1
ATOM 858 C C . ASP A 1 111 ? -3.802 4.114 5.276 1.00 92.56 111 ASP A C 1
ATOM 860 O O . ASP A 1 111 ? -3.044 3.712 6.160 1.00 92.56 111 ASP A O 1
ATOM 864 N N . VAL A 1 112 ? -3.714 3.690 4.014 1.00 92.31 112 VAL A N 1
ATOM 865 C CA . VAL A 1 112 ? -2.733 2.724 3.511 1.00 92.31 112 VAL A CA 1
ATOM 866 C C . VAL A 1 112 ? -2.011 3.354 2.335 1.00 92.31 112 VAL A C 1
ATOM 868 O O . VAL A 1 112 ? -2.654 3.893 1.435 1.00 92.31 112 VAL A O 1
ATOM 871 N N . VAL A 1 113 ? -0.683 3.262 2.316 1.00 92.06 113 VAL A N 1
ATOM 872 C CA . VAL A 1 113 ? 0.134 3.723 1.191 1.00 92.06 113 VAL A CA 1
ATOM 873 C C . VAL A 1 113 ? 0.843 2.538 0.558 1.00 92.06 113 VAL A C 1
ATOM 875 O O . VAL A 1 113 ? 1.646 1.860 1.198 1.00 92.06 113 VAL A O 1
ATOM 878 N N . ILE A 1 114 ? 0.573 2.328 -0.726 1.00 89.69 114 ILE A N 1
ATOM 879 C CA . ILE A 1 114 ? 1.315 1.428 -1.601 1.00 89.69 114 ILE A CA 1
ATOM 880 C C . ILE A 1 114 ? 2.277 2.288 -2.411 1.00 89.69 114 ILE A C 1
ATOM 882 O O . ILE A 1 114 ? 1.867 3.216 -3.104 1.00 89.69 114 ILE A O 1
ATOM 886 N N . TRP A 1 115 ? 3.566 2.005 -2.326 1.00 87.88 115 TRP A N 1
ATOM 887 C CA . TRP A 1 115 ? 4.593 2.763 -3.038 1.00 87.88 115 TRP A CA 1
ATOM 888 C C . TRP A 1 115 ? 5.751 1.852 -3.411 1.00 87.88 115 TRP A C 1
ATOM 890 O O . TRP A 1 115 ? 5.746 0.662 -3.113 1.00 87.88 115 TRP A O 1
ATOM 900 N N . GLY A 1 116 ? 6.749 2.396 -4.092 1.00 82.94 116 GLY A N 1
ATOM 901 C CA . GLY A 1 116 ? 7.873 1.602 -4.542 1.00 82.94 116 GLY A CA 1
ATOM 902 C C . GLY A 1 116 ? 8.930 2.413 -5.262 1.00 82.94 116 GLY A C 1
ATOM 903 O O . GLY A 1 116 ? 8.752 3.592 -5.578 1.00 82.94 116 GLY A O 1
ATOM 904 N N . TRP A 1 117 ? 10.054 1.765 -5.521 1.00 80.50 117 TRP A N 1
ATOM 905 C CA . TRP A 1 117 ? 11.114 2.311 -6.351 1.00 80.50 117 TRP A CA 1
ATOM 906 C C . TRP A 1 117 ? 11.637 1.261 -7.314 1.00 80.50 117 TRP A C 1
ATOM 908 O O . TRP A 1 117 ? 11.598 0.061 -7.048 1.00 80.50 117 TRP A O 1
ATOM 918 N N . TYR A 1 118 ? 12.198 1.729 -8.415 1.00 72.81 118 TYR A N 1
ATOM 919 C CA . TYR A 1 118 ? 13.029 0.943 -9.301 1.00 72.81 118 TYR A CA 1
ATOM 920 C C . TYR A 1 118 ? 14.488 1.049 -8.850 1.00 72.81 118 TYR A C 1
ATOM 922 O O . TYR A 1 118 ? 15.037 2.148 -8.758 1.00 72.81 118 TYR A O 1
ATOM 930 N N . ASP A 1 119 ? 15.126 -0.085 -8.576 1.00 68.31 119 ASP A N 1
ATOM 931 C CA . ASP A 1 119 ? 16.583 -0.184 -8.553 1.00 68.31 119 ASP A CA 1
ATOM 932 C C . ASP A 1 119 ? 17.087 -0.752 -9.893 1.00 68.31 119 ASP A C 1
ATOM 934 O O . ASP A 1 119 ? 16.307 -1.215 -10.719 1.00 68.31 119 ASP A O 1
ATOM 938 N N . LYS A 1 120 ? 18.402 -0.729 -10.141 1.00 67.00 120 LYS A N 1
ATOM 939 C CA . LYS A 1 120 ? 18.994 -1.200 -11.413 1.00 67.00 120 LYS A CA 1
ATOM 940 C C . LYS A 1 120 ? 18.665 -2.663 -11.769 1.00 67.00 120 LYS A C 1
ATOM 942 O O . LYS A 1 120 ? 18.980 -3.082 -12.879 1.00 67.00 120 LYS A O 1
ATOM 947 N N . THR A 1 121 ? 18.100 -3.432 -10.840 1.00 69.44 121 THR A N 1
ATOM 948 C CA . THR A 1 121 ? 17.798 -4.859 -10.976 1.00 69.44 121 THR A CA 1
ATOM 949 C C . THR A 1 121 ? 16.306 -5.188 -10.890 1.00 69.44 121 THR A C 1
ATOM 951 O O . THR A 1 121 ? 15.908 -6.223 -11.416 1.00 69.44 121 THR A O 1
ATOM 954 N N . ALA A 1 122 ? 15.492 -4.358 -10.231 1.00 70.00 122 ALA A N 1
ATOM 955 C CA . ALA A 1 122 ? 14.142 -4.715 -9.812 1.00 70.00 122 ALA A CA 1
ATOM 956 C C . ALA A 1 122 ? 13.267 -3.515 -9.420 1.00 70.00 122 ALA A C 1
ATOM 958 O O . ALA A 1 122 ? 13.756 -2.550 -8.831 1.00 70.00 122 ALA A O 1
ATOM 959 N N . VAL A 1 123 ? 11.945 -3.635 -9.600 1.00 74.50 123 VAL A N 1
ATOM 960 C CA . VAL A 1 123 ? 10.978 -2.811 -8.853 1.00 74.50 123 VAL A CA 1
ATOM 961 C C . VAL A 1 123 ? 10.779 -3.414 -7.457 1.00 74.50 123 VAL A C 1
ATOM 963 O O . VAL A 1 123 ? 10.511 -4.612 -7.324 1.00 74.50 123 VAL A O 1
ATOM 966 N N . ARG A 1 124 ? 10.891 -2.578 -6.421 1.00 79.50 124 ARG A N 1
ATOM 967 C CA . ARG A 1 124 ? 10.558 -2.900 -5.029 1.00 79.50 124 ARG A CA 1
ATOM 968 C C . ARG A 1 124 ? 9.322 -2.119 -4.603 1.00 79.50 124 ARG A C 1
ATOM 970 O O . ARG A 1 124 ? 9.374 -0.894 -4.580 1.00 79.50 124 ARG A O 1
ATOM 977 N N . GLY A 1 125 ? 8.253 -2.822 -4.261 1.00 81.56 125 GLY A N 1
ATOM 978 C CA . GLY A 1 125 ? 7.030 -2.298 -3.669 1.00 81.56 125 GLY A CA 1
ATOM 979 C C . GLY A 1 125 ? 7.017 -2.407 -2.141 1.00 81.56 125 GLY A C 1
ATOM 980 O O . GLY A 1 125 ? 7.655 -3.275 -1.539 1.00 81.56 125 GLY A O 1
ATOM 981 N N . TYR A 1 126 ? 6.258 -1.524 -1.512 1.00 86.12 126 TYR A N 1
ATOM 982 C CA . TYR A 1 126 ? 6.046 -1.453 -0.077 1.00 86.12 126 TYR A CA 1
ATOM 983 C C . TYR A 1 126 ? 4.587 -1.112 0.194 1.00 86.12 126 TYR A C 1
ATOM 985 O O . TYR A 1 126 ? 4.000 -0.281 -0.500 1.00 86.12 126 TYR A O 1
ATOM 993 N N . VAL A 1 127 ? 4.034 -1.727 1.234 1.00 89.56 127 VAL A N 1
ATOM 994 C CA . VAL A 1 127 ? 2.711 -1.400 1.768 1.00 89.56 127 VAL A CA 1
ATOM 995 C C . VAL A 1 127 ? 2.887 -0.963 3.215 1.00 89.56 127 VAL A C 1
ATOM 997 O O . VAL A 1 127 ? 3.337 -1.753 4.050 1.00 89.56 127 VAL A O 1
ATOM 1000 N N . ASP A 1 128 ? 2.542 0.288 3.495 1.00 90.50 128 ASP A N 1
ATOM 1001 C CA . ASP A 1 128 ? 2.688 0.925 4.802 1.00 90.50 128 ASP A CA 1
ATOM 1002 C C . ASP A 1 128 ? 1.321 1.392 5.334 1.00 90.50 128 ASP A C 1
ATOM 1004 O O . ASP A 1 128 ? 0.449 1.812 4.568 1.00 90.50 128 ASP A O 1
ATOM 1008 N N . LEU A 1 129 ? 1.142 1.322 6.657 1.00 92.06 129 LEU A N 1
ATOM 1009 C CA . LEU A 1 129 ? -0.041 1.841 7.351 1.00 92.06 129 LEU A CA 1
ATOM 1010 C C . LEU A 1 129 ? 0.267 3.247 7.867 1.00 92.06 129 LEU A C 1
ATOM 1012 O O . LEU A 1 129 ? 1.252 3.445 8.580 1.00 92.06 129 LEU A O 1
ATOM 1016 N N . VAL A 1 130 ? -0.590 4.214 7.573 1.00 91.50 130 VAL A N 1
ATOM 1017 C CA . VAL A 1 130 ? -0.442 5.598 8.041 1.00 91.50 130 VAL A CA 1
ATOM 1018 C C . VAL A 1 130 ? -0.816 5.695 9.522 1.00 91.50 130 VAL A C 1
ATOM 1020 O O . VAL A 1 130 ? -1.641 4.929 10.021 1.00 91.50 130 VAL A O 1
ATOM 1023 N N . ASN A 1 131 ? -0.203 6.625 10.256 1.00 87.50 131 ASN A N 1
ATOM 1024 C CA . ASN A 1 131 ? -0.481 6.919 11.660 1.00 87.50 131 ASN A CA 1
ATOM 1025 C C . ASN A 1 131 ? -0.398 5.698 12.591 1.00 87.50 131 ASN A C 1
ATOM 1027 O O . ASN A 1 131 ? -1.039 5.661 13.641 1.00 87.50 131 ASN A O 1
ATOM 1031 N N . SER A 1 132 ? 0.420 4.707 12.252 1.00 90.06 132 SER A N 1
ATOM 1032 C CA . SER A 1 132 ? 0.430 3.380 12.885 1.00 90.06 132 SER A CA 1
ATOM 1033 C C . SER A 1 132 ? 1.704 3.103 13.698 1.00 90.06 132 SER A C 1
ATOM 1035 O O . SER A 1 132 ? 2.055 1.956 13.983 1.00 90.06 132 SER A O 1
ATOM 1037 N N . THR A 1 133 ? 2.426 4.162 14.072 1.00 88.19 133 THR A N 1
ATOM 1038 C CA . THR A 1 133 ? 3.669 4.060 14.846 1.00 88.19 133 THR A CA 1
ATOM 1039 C C . THR A 1 133 ? 3.389 3.932 16.343 1.00 88.19 133 THR A C 1
ATOM 1041 O O . THR A 1 133 ? 2.776 4.818 16.954 1.00 88.19 133 THR A O 1
ATOM 1044 N N . ARG A 1 134 ? 3.868 2.834 16.934 1.00 87.88 134 ARG A N 1
ATOM 1045 C CA . ARG A 1 134 ? 3.820 2.536 18.369 1.00 87.88 134 ARG A CA 1
ATOM 1046 C C . ARG A 1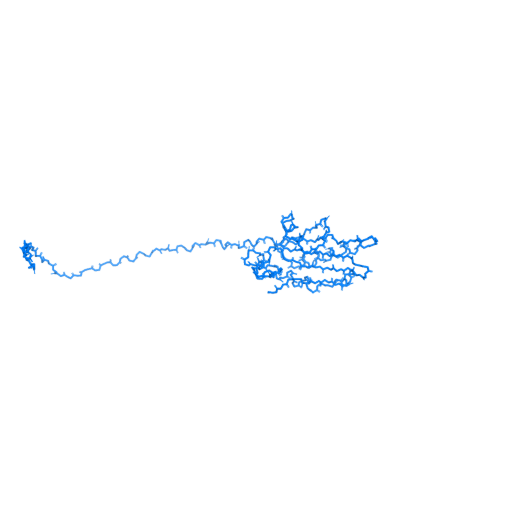 134 ? 4.711 3.475 19.178 1.00 87.88 134 ARG A C 1
ATOM 1048 O O . ARG A 1 134 ? 5.643 4.092 18.669 1.00 87.88 134 ARG A O 1
ATOM 1055 N N . THR A 1 135 ? 4.458 3.534 20.483 1.00 87.25 135 THR A N 1
ATOM 1056 C CA . THR A 1 135 ? 5.252 4.328 21.437 1.00 87.25 135 THR A CA 1
ATOM 1057 C C . THR A 1 135 ? 6.702 3.858 21.577 1.00 87.25 135 THR A C 1
ATOM 1059 O O . THR A 1 135 ? 7.552 4.650 21.971 1.00 87.25 135 THR A O 1
ATOM 1062 N N . ASP A 1 136 ? 7.001 2.601 21.241 1.00 85.56 136 ASP A N 1
ATOM 1063 C CA . ASP A 1 136 ? 8.352 2.024 21.230 1.00 85.56 136 ASP A CA 1
ATOM 1064 C C . ASP A 1 136 ? 9.100 2.233 19.898 1.00 85.56 136 ASP A C 1
ATOM 1066 O O . ASP A 1 136 ? 10.235 1.781 19.751 1.00 85.56 136 ASP A O 1
ATOM 1070 N N . GLY A 1 137 ? 8.491 2.934 18.935 1.00 81.25 137 GLY A N 1
ATOM 1071 C CA . GLY A 1 137 ? 9.092 3.255 17.640 1.00 81.25 137 GLY A CA 1
ATOM 1072 C C . GLY A 1 137 ? 8.865 2.209 16.545 1.00 81.25 137 GLY A C 1
ATOM 1073 O O . GLY A 1 137 ? 9.338 2.403 15.425 1.00 81.25 137 GLY A O 1
ATOM 1074 N N . MET A 1 138 ? 8.132 1.123 16.817 1.00 80.62 138 MET A N 1
ATOM 1075 C CA . MET A 1 138 ? 7.711 0.184 15.773 1.00 80.62 138 MET A CA 1
ATOM 1076 C C . MET A 1 138 ? 6.660 0.841 14.861 1.00 80.62 138 MET A C 1
ATOM 1078 O O . MET A 1 138 ? 5.638 1.329 15.338 1.00 80.62 138 MET A O 1
ATOM 1082 N N . THR A 1 139 ? 6.918 0.872 13.552 1.00 84.12 139 THR A N 1
ATOM 1083 C CA . THR A 1 139 ? 6.050 1.503 12.536 1.00 84.12 139 THR A CA 1
ATOM 1084 C C . THR A 1 139 ? 5.153 0.471 11.853 1.00 84.12 139 THR A C 1
ATOM 1086 O O . THR A 1 139 ? 5.424 -0.725 11.947 1.00 84.12 139 THR A O 1
ATOM 1089 N N . ASN A 1 140 ? 4.104 0.922 11.152 1.00 85.44 140 ASN A N 1
ATOM 1090 C CA . ASN A 1 140 ? 3.182 0.058 10.402 1.00 85.44 140 ASN A CA 1
ATOM 1091 C C . ASN A 1 140 ? 2.458 -0.987 11.259 1.00 85.44 140 ASN A C 1
ATOM 1093 O O . ASN A 1 140 ? 2.172 -2.093 10.805 1.00 85.44 140 ASN A O 1
ATOM 1097 N N . CYS A 1 141 ? 2.178 -0.676 12.520 1.00 87.88 141 CYS A N 1
ATOM 1098 C CA . CYS A 1 141 ? 1.568 -1.645 13.411 1.00 87.88 141 CYS A CA 1
ATOM 1099 C C . CYS A 1 141 ? 0.047 -1.666 13.234 1.00 87.88 141 CYS A C 1
ATOM 1101 O O . CYS A 1 141 ? -0.629 -0.662 13.478 1.00 87.88 141 CYS A O 1
ATOM 1103 N N . LEU A 1 142 ? -0.495 -2.826 12.852 1.00 89.31 142 LEU A N 1
ATOM 1104 C CA . LEU A 1 142 ? -1.928 -2.997 12.622 1.00 89.31 142 LEU A CA 1
ATOM 1105 C C . LEU A 1 142 ? -2.742 -2.716 13.890 1.00 89.31 142 LEU A C 1
ATOM 1107 O O . LEU A 1 142 ? -3.731 -1.989 13.831 1.00 89.31 142 LEU A O 1
ATOM 1111 N N . SER A 1 143 ? -2.312 -3.231 15.044 1.00 89.38 143 SER A N 1
ATOM 1112 C CA . SER A 1 143 ? -2.999 -2.952 16.313 1.00 89.38 143 SER A CA 1
ATOM 1113 C C . SER A 1 143 ? -3.043 -1.455 16.633 1.00 89.38 143 SER A C 1
ATOM 1115 O O . SER A 1 143 ? -4.108 -0.935 16.946 1.00 89.38 143 SER A O 1
ATOM 1117 N N . THR A 1 144 ? -1.935 -0.729 16.458 1.00 91.88 144 THR A N 1
ATOM 1118 C CA . THR A 1 144 ? -1.897 0.730 16.678 1.00 91.88 144 THR A CA 1
ATOM 1119 C C . THR A 1 144 ? -2.774 1.495 15.697 1.00 91.88 144 THR A C 1
ATOM 1121 O O . THR A 1 144 ? -3.433 2.456 16.091 1.00 91.88 144 THR A O 1
ATOM 1124 N N . PHE A 1 145 ? -2.799 1.078 14.430 1.00 91.12 145 PHE A N 1
ATOM 1125 C CA . PHE A 1 145 ? -3.694 1.646 13.426 1.00 91.12 145 PHE A CA 1
ATOM 1126 C C . PHE A 1 145 ? -5.163 1.514 13.858 1.00 91.12 145 PHE A C 1
ATOM 1128 O O . PHE A 1 145 ? -5.894 2.503 13.887 1.00 91.12 145 PHE A O 1
ATOM 1135 N N . LEU A 1 146 ? -5.579 0.316 14.279 1.00 90.38 146 LEU A N 1
ATOM 1136 C CA . LEU A 1 146 ? -6.951 0.049 14.721 1.00 90.38 146 LEU A CA 1
ATOM 1137 C C . LEU A 1 146 ? -7.299 0.772 16.034 1.00 90.38 146 LEU A C 1
ATOM 1139 O O . LEU A 1 146 ? -8.378 1.350 16.147 1.00 90.38 146 LEU A O 1
ATOM 1143 N N . GLU A 1 147 ? -6.385 0.809 17.009 1.00 90.31 147 GLU A N 1
ATOM 1144 C CA . GLU A 1 147 ? -6.565 1.533 18.280 1.00 90.31 147 GLU A CA 1
ATOM 1145 C C . GLU A 1 147 ? -6.777 3.039 18.080 1.00 90.31 147 GLU A C 1
ATOM 1147 O O . GLU A 1 147 ? -7.480 3.681 18.862 1.00 90.31 147 GLU A O 1
ATOM 1152 N N . ARG A 1 148 ? -6.196 3.609 17.020 1.00 89.62 148 ARG A N 1
ATOM 1153 C CA . ARG A 1 148 ? -6.344 5.024 16.655 1.00 89.62 148 ARG A CA 1
ATOM 1154 C C . ARG A 1 148 ? -7.592 5.317 15.818 1.00 89.62 148 ARG A C 1
ATOM 1156 O O . ARG A 1 148 ? -7.764 6.449 15.377 1.00 89.62 148 ARG A O 1
ATOM 1163 N N . GLY A 1 149 ? -8.474 4.334 15.638 1.00 87.25 149 GLY A N 1
ATOM 1164 C CA . GLY A 1 149 ? -9.716 4.481 14.879 1.00 87.25 149 GLY A CA 1
ATOM 1165 C C . GLY A 1 149 ? -9.585 4.152 13.392 1.00 87.25 149 GLY A C 1
ATOM 1166 O O . GLY A 1 149 ? -10.467 4.524 12.620 1.00 87.25 149 GLY A O 1
ATOM 1167 N N . GLY A 1 150 ? -8.512 3.467 12.987 1.00 86.81 150 GLY A N 1
ATOM 1168 C CA . GLY A 1 150 ? -8.355 2.960 11.627 1.00 86.81 150 GLY A CA 1
ATOM 1169 C C . GLY A 1 150 ? -9.461 1.974 11.234 1.00 86.81 150 GLY A C 1
ATOM 1170 O O . GLY A 1 150 ? -10.063 1.309 12.082 1.00 86.81 150 GLY A O 1
ATOM 1171 N N . ASN A 1 151 ? -9.744 1.872 9.933 1.00 89.69 151 ASN A N 1
ATOM 1172 C CA . ASN A 1 151 ? -10.834 1.034 9.437 1.00 89.69 151 ASN A CA 1
ATOM 1173 C C . ASN A 1 151 ? -10.491 -0.478 9.561 1.00 89.69 151 ASN A C 1
ATOM 1175 O O . ASN A 1 151 ? -9.490 -0.913 8.993 1.00 89.69 151 ASN A O 1
ATOM 1179 N N . PRO A 1 152 ? -11.314 -1.314 10.231 1.00 87.56 152 PRO A N 1
ATOM 1180 C CA . PRO A 1 152 ? -11.108 -2.766 10.339 1.00 87.56 152 PRO A CA 1
ATOM 1181 C C . PRO A 1 152 ? -11.108 -3.531 9.004 1.00 87.56 152 PRO A C 1
ATOM 1183 O O . PRO A 1 152 ? -10.500 -4.603 8.924 1.00 87.56 152 PRO A O 1
ATOM 1186 N N . ASP A 1 153 ? -11.718 -2.994 7.944 1.00 89.06 153 ASP A N 1
ATOM 1187 C CA . ASP A 1 153 ? -11.663 -3.552 6.586 1.00 89.06 153 ASP A CA 1
ATOM 1188 C C . ASP A 1 153 ? -10.231 -3.612 6.036 1.00 89.06 153 ASP A C 1
ATOM 1190 O O . ASP A 1 153 ? -9.947 -4.403 5.131 1.00 89.06 153 ASP A O 1
ATOM 1194 N N . VAL A 1 154 ? -9.296 -2.870 6.645 1.00 89.62 154 VAL A N 1
ATOM 1195 C CA . VAL A 1 154 ? -7.865 -2.930 6.331 1.00 89.62 154 VAL A CA 1
ATOM 1196 C C . VAL A 1 154 ? -7.334 -4.362 6.375 1.00 89.62 154 VAL A C 1
ATOM 1198 O O . VAL A 1 154 ? -6.525 -4.728 5.537 1.00 89.62 154 VAL A O 1
ATOM 1201 N N . ILE A 1 155 ? -7.825 -5.224 7.274 1.00 88.75 155 ILE A N 1
ATOM 1202 C CA . ILE A 1 155 ? -7.339 -6.610 7.391 1.00 88.75 155 ILE A CA 1
ATOM 1203 C C . ILE A 1 155 ? -7.623 -7.397 6.105 1.00 88.75 155 ILE A C 1
ATOM 1205 O O . ILE A 1 155 ? -6.788 -8.179 5.649 1.00 88.75 155 ILE A O 1
ATOM 1209 N N . ARG A 1 156 ? -8.798 -7.179 5.502 1.00 88.31 156 ARG A N 1
ATOM 1210 C CA . ARG A 1 156 ? -9.203 -7.843 4.256 1.00 88.31 156 ARG A CA 1
ATOM 1211 C C . ARG A 1 156 ? -8.372 -7.347 3.080 1.00 88.31 156 ARG A C 1
ATOM 1213 O O . ARG A 1 156 ? -7.894 -8.158 2.293 1.00 88.31 156 ARG A O 1
ATOM 1220 N N . VAL A 1 157 ? -8.152 -6.037 3.010 1.00 89.69 157 VAL A N 1
ATOM 1221 C CA . VAL A 1 157 ? -7.308 -5.417 1.984 1.00 89.69 157 VAL A CA 1
ATOM 1222 C C . VAL A 1 157 ? -5.858 -5.881 2.108 1.00 89.69 157 VAL A C 1
ATOM 1224 O O . VAL A 1 157 ? -5.277 -6.319 1.124 1.00 89.69 157 VAL A O 1
ATOM 1227 N N . LEU A 1 158 ? -5.276 -5.861 3.310 1.00 88.38 158 LEU A N 1
ATOM 1228 C CA . LEU A 1 158 ? -3.902 -6.309 3.553 1.00 88.38 158 LEU A CA 1
ATOM 1229 C C . LEU A 1 158 ? -3.694 -7.771 3.147 1.00 88.38 158 LEU A C 1
ATOM 1231 O O . LEU A 1 158 ? -2.634 -8.114 2.627 1.00 88.38 158 LEU A O 1
ATOM 1235 N N . LYS A 1 159 ? -4.712 -8.623 3.324 1.00 86.12 159 LYS A N 1
ATOM 1236 C CA . LYS A 1 159 ? -4.676 -9.994 2.812 1.00 86.12 159 LYS A CA 1
ATOM 1237 C C . LYS A 1 159 ? -4.546 -10.018 1.285 1.00 86.12 159 LYS A C 1
ATOM 1239 O O . LYS A 1 159 ? -3.612 -10.643 0.792 1.00 86.12 159 LYS A O 1
ATOM 1244 N N . VAL A 1 160 ? -5.410 -9.308 0.555 1.00 87.38 160 VAL A N 1
ATOM 1245 C CA . VAL A 1 160 ? -5.323 -9.217 -0.918 1.00 87.38 160 VAL A CA 1
ATOM 1246 C C . VAL A 1 160 ? -3.963 -8.687 -1.353 1.00 87.38 160 VAL A C 1
ATOM 1248 O O . VAL A 1 160 ? -3.295 -9.301 -2.176 1.00 87.38 160 VAL A O 1
ATOM 1251 N N . LEU A 1 161 ? -3.494 -7.605 -0.730 1.00 86.06 161 LEU A N 1
ATOM 1252 C CA . LEU A 1 161 ? -2.189 -7.021 -1.033 1.00 86.06 161 LEU A CA 1
ATOM 1253 C C . LEU A 1 161 ? -1.023 -7.980 -0.770 1.00 86.06 161 LEU A C 1
ATOM 1255 O O . LEU A 1 161 ? 0.004 -7.858 -1.433 1.00 86.06 161 LEU A O 1
ATOM 1259 N N . SER A 1 162 ? -1.160 -8.908 0.183 1.00 81.69 162 SER A N 1
ATOM 1260 C CA . SER A 1 162 ? -0.150 -9.934 0.474 1.00 81.69 162 SER A CA 1
ATOM 1261 C C . SER A 1 162 ? -0.177 -11.126 -0.487 1.00 81.69 162 SER A C 1
ATOM 1263 O O . SER A 1 162 ? 0.852 -11.771 -0.669 1.00 81.69 162 SER A O 1
ATOM 1265 N N . GLU A 1 163 ? -1.332 -11.415 -1.092 1.00 84.25 163 GLU A N 1
ATOM 1266 C CA . GLU A 1 163 ? -1.541 -12.539 -2.017 1.00 84.25 163 GLU A CA 1
ATOM 1267 C C . GLU A 1 163 ? -1.411 -12.118 -3.496 1.00 84.25 163 GLU A C 1
ATOM 1269 O O . GLU A 1 163 ? -1.324 -12.979 -4.370 1.00 84.25 163 GLU A O 1
ATOM 1274 N N . PHE A 1 164 ? -1.369 -10.811 -3.778 1.00 84.62 164 PHE A N 1
ATOM 1275 C CA . PHE A 1 164 ? -1.257 -10.253 -5.125 1.00 84.62 164 PHE A CA 1
ATOM 1276 C C . PHE A 1 164 ? 0.031 -10.697 -5.842 1.00 84.62 164 PHE A C 1
ATOM 1278 O O . PHE A 1 164 ? 1.137 -10.577 -5.306 1.00 84.62 164 PHE A O 1
ATOM 1285 N N . ASP A 1 165 ? -0.098 -11.166 -7.087 1.00 84.44 165 ASP A N 1
ATOM 1286 C CA . ASP A 1 165 ? 1.044 -11.568 -7.913 1.00 84.44 165 ASP A CA 1
ATOM 1287 C C . ASP A 1 165 ? 1.700 -10.365 -8.610 1.00 84.44 165 ASP A C 1
ATOM 1289 O O . ASP A 1 165 ? 1.449 -10.056 -9.780 1.00 84.44 165 ASP A O 1
ATOM 1293 N N . TYR A 1 166 ? 2.580 -9.706 -7.857 1.00 82.25 166 TYR A N 1
ATOM 1294 C CA . TYR A 1 166 ? 3.429 -8.603 -8.307 1.00 82.25 166 TYR A CA 1
ATOM 1295 C C . TYR A 1 166 ? 4.407 -9.010 -9.425 1.00 82.25 166 TYR A C 1
ATOM 1297 O O . TYR A 1 166 ? 4.775 -8.179 -10.261 1.00 82.25 166 TYR A O 1
ATOM 1305 N N . TYR A 1 167 ? 4.816 -10.284 -9.488 1.00 82.00 167 TYR A N 1
ATOM 1306 C CA . TYR A 1 167 ? 5.793 -10.746 -10.478 1.00 82.00 167 TYR A CA 1
ATOM 1307 C C . TYR A 1 167 ? 5.243 -10.686 -11.895 1.00 82.00 167 TYR A C 1
ATOM 1309 O O . TYR A 1 167 ? 5.998 -10.403 -12.827 1.00 82.00 167 TYR A O 1
ATOM 1317 N N . GLN A 1 168 ? 3.938 -10.907 -12.053 1.00 83.25 168 GLN A N 1
ATOM 1318 C CA . GLN A 1 168 ? 3.267 -10.821 -13.345 1.00 83.25 168 GLN A CA 1
ATOM 1319 C C . GLN A 1 168 ? 3.383 -9.420 -13.975 1.00 83.25 168 GLN A C 1
ATOM 1321 O O . GLN A 1 168 ? 3.421 -9.316 -15.200 1.00 83.25 168 GLN A O 1
ATOM 1326 N N . ASP A 1 169 ? 3.534 -8.365 -13.167 1.00 78.31 169 ASP A N 1
ATOM 1327 C CA . ASP A 1 169 ? 3.737 -6.995 -13.656 1.00 78.31 169 ASP A CA 1
ATOM 1328 C C . ASP A 1 169 ? 5.221 -6.600 -13.751 1.00 78.31 169 ASP A C 1
ATOM 1330 O O . ASP A 1 169 ? 5.553 -5.491 -14.161 1.00 78.31 169 ASP A O 1
ATOM 1334 N N . GLY A 1 170 ? 6.145 -7.492 -13.383 1.00 75.25 170 GLY A N 1
ATOM 1335 C CA . GLY A 1 170 ? 7.576 -7.187 -13.301 1.00 75.25 170 GLY A CA 1
ATOM 1336 C C . GLY A 1 170 ? 8.000 -6.532 -11.981 1.00 75.25 170 GLY A C 1
ATOM 1337 O O . GLY A 1 170 ? 9.129 -6.043 -11.868 1.00 75.25 170 GLY A O 1
ATOM 1338 N N . VAL A 1 171 ? 7.134 -6.552 -10.962 1.00 77.69 171 VAL A N 1
ATOM 1339 C CA . VAL A 1 171 ? 7.472 -6.131 -9.601 1.00 77.69 171 VAL A CA 1
ATOM 1340 C C . VAL A 1 171 ? 8.046 -7.312 -8.830 1.00 77.69 171 VAL A C 1
ATOM 1342 O O . VAL A 1 171 ? 7.341 -8.212 -8.389 1.00 77.69 171 VAL A O 1
ATOM 1345 N N . LEU A 1 172 ? 9.370 -7.316 -8.674 1.00 68.38 172 LEU A N 1
ATOM 1346 C CA . LEU A 1 172 ? 10.103 -8.476 -8.158 1.00 68.38 172 LEU A CA 1
ATOM 1347 C C . LEU A 1 172 ? 9.997 -8.657 -6.642 1.00 68.38 172 LEU A C 1
ATOM 1349 O O . LEU A 1 172 ? 10.360 -9.715 -6.121 1.00 68.38 172 LEU A O 1
ATOM 1353 N N . PHE A 1 173 ? 9.580 -7.623 -5.916 1.00 64.06 173 PHE A N 1
ATOM 1354 C CA . PHE A 1 173 ? 9.517 -7.678 -4.464 1.00 64.06 173 PHE A CA 1
ATOM 1355 C C . PHE A 1 173 ? 8.518 -6.662 -3.930 1.00 64.06 173 PHE A C 1
ATOM 1357 O O . PHE A 1 173 ? 8.788 -5.472 -4.016 1.00 64.06 173 PHE A O 1
ATOM 1364 N N . CYS A 1 174 ? 7.404 -7.102 -3.348 1.00 65.19 174 CYS A N 1
ATOM 1365 C CA . CYS A 1 174 ? 6.551 -6.245 -2.528 1.00 65.19 174 CYS A CA 1
ATOM 1366 C C . CYS A 1 174 ? 6.637 -6.712 -1.075 1.00 65.19 174 CYS A C 1
ATOM 1368 O O . CYS A 1 174 ? 6.451 -7.897 -0.798 1.00 65.19 174 CYS A O 1
ATOM 1370 N N . VAL A 1 175 ? 6.965 -5.805 -0.152 1.00 65.81 175 VAL A N 1
ATOM 1371 C CA . VAL A 1 175 ? 7.046 -6.127 1.278 1.00 65.81 175 VAL A CA 1
ATOM 1372 C C . VAL A 1 175 ? 5.831 -5.571 1.988 1.00 65.81 175 VAL A C 1
ATOM 1374 O O . VAL A 1 175 ? 5.728 -4.348 2.145 1.00 65.81 175 VAL A O 1
ATOM 1377 N N . PRO A 1 176 ? 4.969 -6.454 2.509 1.00 67.69 176 PRO A N 1
ATOM 1378 C CA . PRO A 1 176 ? 4.166 -6.147 3.671 1.00 67.69 176 PRO A CA 1
ATOM 1379 C C . PRO A 1 176 ? 5.056 -5.605 4.780 1.00 67.69 176 PRO A C 1
ATOM 1381 O O . PRO A 1 176 ? 5.777 -6.356 5.436 1.00 67.69 176 PRO A O 1
ATOM 1384 N N . ARG A 1 177 ? 5.068 -4.287 4.974 1.00 72.44 177 ARG A N 1
ATOM 1385 C CA . ARG A 1 177 ? 5.805 -3.690 6.089 1.00 72.44 177 ARG A CA 1
ATOM 1386 C C . ARG A 1 177 ? 4.960 -3.579 7.341 1.00 72.44 177 ARG A C 1
ATOM 1388 O O . ARG A 1 177 ? 5.484 -3.135 8.360 1.00 72.44 177 ARG A O 1
ATOM 1395 N N . TRP A 1 178 ? 3.695 -3.983 7.274 1.00 70.69 178 TRP A N 1
ATOM 1396 C CA . TRP A 1 178 ? 2.835 -4.016 8.436 1.00 70.69 178 TRP A CA 1
ATOM 1397 C C . TRP A 1 178 ? 3.155 -5.211 9.329 1.00 70.69 178 TRP A C 1
ATOM 1399 O O . TRP A 1 178 ? 3.350 -6.334 8.864 1.00 70.69 178 TRP A O 1
ATOM 1409 N N . THR A 1 179 ? 3.202 -4.960 10.631 1.00 65.94 179 THR A N 1
ATOM 1410 C CA . THR A 1 179 ? 3.317 -6.010 11.644 1.00 65.94 179 THR A CA 1
ATOM 1411 C C . THR A 1 179 ? 1.950 -6.218 12.297 1.00 65.94 179 THR A C 1
ATOM 1413 O O . THR A 1 179 ? 1.321 -5.208 12.642 1.00 65.94 179 THR A O 1
ATOM 1416 N N . PRO A 1 180 ? 1.491 -7.477 12.463 1.00 61.81 180 PRO A N 1
ATOM 1417 C CA . PRO A 1 180 ? 0.281 -7.792 13.222 1.00 61.81 180 PRO A CA 1
ATOM 1418 C C . PRO A 1 180 ? 0.263 -7.133 14.607 1.00 61.81 180 PRO A C 1
ATOM 1420 O O . PRO A 1 180 ? 1.339 -7.078 15.248 1.00 61.81 180 PRO A O 1
#

Sequence (180 aa):
MATIHRIRKNLSALSRVIIRPQTLLFGVLAITFIQPSSHPSASSATSPLVIGIAIWRHDGGPIIDVQENTYQRLKDE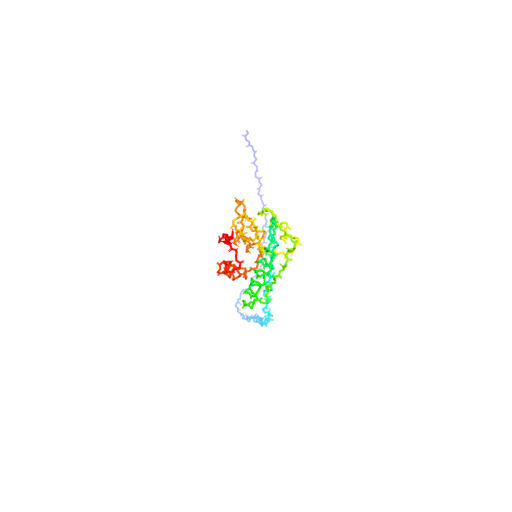IEQLGLDGVSIVHIPESLRNAFDIEIIGSKFNVDVVIWGWYDKTAVRGYVDLVNSTRTDGMTNCLSTFLERGGNPDVIRVLKVLSEFDYYQDGVLFCVPRWTP